Protein AF-A0A497S1R7-F1 (afdb_monomer)

Secondary structure (DSSP, 8-state):
--------S--TT------SSPEE----TT-EEEEEEEEEEEEEE--SS-TT-EEEEEEEEE-TTS-EEEEEEETTSHHHHHHHHHHEEEPTTS-EEE-GGGTT-EEEEEEEEEE-TTS-EEEEEEEEEE-

Radius of gyration: 15.57 Å; Cα contacts (8 Å, |Δi|>4): 245; chains: 1; bounding box: 41×39×39 Å

Sequence (131 aa):
MAFEKKPVSDTDTLITPSGGDREVIDLSPGEEVVGKIVDFISYTVPTSINPEGSTFYAVILEDDDGNEGILSAGADTNFGKQLRNAFADKTPDEQYVLKENFRGKKVRLAKIEKISSKGQVYHSLGYEVLD

Foldseek 3Di:
DDDDDDDDPDPPPDDDPDPDPAAEDDADAVDKDKFAFAWKAKDFDADPVRNVGWIKIWTWGAHPVRGIHIYIDTCPAQARVQNQVPFWDQDPVRGTIGDPVRHRWIKMWHWHWDADPVRDIGTYIDMDTDD

pLDDT: mean 81.97, std 18.88, range [33.81, 96.31]

Structure (mmCIF, N/CA/C/O backbone):
data_AF-A0A497S1R7-F1
#
_entry.id   AF-A0A497S1R7-F1
#
loop_
_atom_site.group_PDB
_atom_site.id
_atom_site.type_symbol
_atom_site.label_atom_id
_atom_site.label_alt_id
_atom_site.label_comp_id
_atom_site.label_asym_id
_atom_site.label_entity_id
_atom_site.label_seq_id
_atom_site.pdbx_PDB_ins_code
_atom_site.Cartn_x
_atom_site.Cartn_y
_atom_site.Cartn_z
_atom_site.occupancy
_atom_site.B_iso_or_equiv
_atom_site.auth_seq_id
_atom_site.auth_comp_id
_atom_site.auth_asym_id
_atom_site.auth_atom_id
_atom_site.pdbx_PDB_model_num
ATOM 1 N N . MET A 1 1 ? 5.313 -22.743 8.085 1.00 37.31 1 MET A N 1
ATOM 2 C CA . MET A 1 1 ? 5.945 -22.632 6.752 1.00 37.31 1 MET A CA 1
ATOM 3 C C . MET A 1 1 ? 6.399 -21.189 6.602 1.00 37.31 1 MET A C 1
ATOM 5 O O . MET A 1 1 ? 5.797 -20.336 7.233 1.00 37.31 1 MET A O 1
ATOM 9 N N . ALA A 1 2 ? 7.513 -20.943 5.917 1.00 35.41 2 ALA A N 1
ATOM 10 C CA . ALA A 1 2 ? 8.206 -19.655 5.892 1.00 35.41 2 ALA A CA 1
ATOM 11 C C . ALA A 1 2 ? 8.029 -18.980 4.528 1.00 35.41 2 ALA A C 1
ATOM 13 O O . ALA A 1 2 ? 8.039 -19.673 3.512 1.00 35.41 2 ALA A O 1
ATOM 14 N N . PHE A 1 3 ? 7.923 -17.652 4.504 1.00 40.38 3 PHE A N 1
ATOM 15 C CA . PHE A 1 3 ? 8.065 -16.872 3.276 1.00 40.38 3 PHE A CA 1
ATOM 16 C C . PHE A 1 3 ? 9.453 -17.148 2.673 1.00 40.38 3 PHE A C 1
ATOM 18 O O . PHE A 1 3 ? 10.467 -17.051 3.369 1.00 40.38 3 PHE A O 1
ATOM 25 N N . GLU A 1 4 ? 9.511 -17.561 1.407 1.00 34.47 4 GLU A N 1
ATOM 26 C CA . GLU A 1 4 ? 10.759 -17.963 0.753 1.00 34.47 4 GLU A CA 1
ATOM 27 C C . GLU A 1 4 ? 11.630 -16.718 0.485 1.00 34.47 4 GLU A C 1
ATOM 29 O O . GLU A 1 4 ? 11.238 -15.827 -0.265 1.00 34.47 4 GLU A O 1
ATOM 34 N N . LYS A 1 5 ? 12.801 -16.620 1.135 1.00 42.66 5 LYS A N 1
ATOM 35 C CA . LYS A 1 5 ? 13.688 -15.439 1.090 1.00 42.66 5 LYS A CA 1
ATOM 36 C C . LYS A 1 5 ? 15.128 -15.834 0.744 1.00 42.66 5 LYS A C 1
ATOM 38 O O . LYS A 1 5 ? 15.674 -16.781 1.308 1.00 42.66 5 LYS A O 1
ATOM 43 N N . LYS A 1 6 ? 15.757 -15.086 -0.171 1.00 37.12 6 LYS A N 1
ATOM 44 C CA . LYS A 1 6 ? 17.192 -15.182 -0.515 1.00 37.12 6 LYS A CA 1
ATOM 45 C C . LYS A 1 6 ? 18.030 -14.250 0.378 1.00 37.12 6 LYS A C 1
ATOM 47 O O . LYS A 1 6 ? 17.508 -13.232 0.824 1.00 37.12 6 LYS A O 1
ATOM 52 N N . PRO A 1 7 ? 19.310 -14.570 0.645 1.00 35.94 7 PRO A N 1
ATOM 53 C CA . PRO A 1 7 ? 20.101 -13.841 1.630 1.00 35.94 7 PRO A CA 1
ATOM 54 C C . PRO A 1 7 ? 20.517 -12.454 1.127 1.00 35.94 7 PRO A C 1
ATOM 56 O O . PRO A 1 7 ? 21.016 -12.313 0.011 1.00 35.94 7 PRO A O 1
ATOM 59 N N . VAL A 1 8 ? 20.376 -11.457 2.000 1.00 44.50 8 VAL A N 1
ATOM 60 C CA . VAL A 1 8 ? 21.069 -10.168 1.910 1.00 44.50 8 VAL A CA 1
ATOM 61 C C . VAL A 1 8 ? 22.280 -10.263 2.838 1.00 44.50 8 VAL A C 1
ATOM 63 O O . VAL A 1 8 ? 22.116 -10.444 4.042 1.00 44.50 8 VAL A O 1
ATOM 66 N N . SER A 1 9 ? 23.493 -10.219 2.286 1.00 42.66 9 SER A N 1
ATOM 67 C CA . SER A 1 9 ? 24.716 -10.070 3.080 1.00 42.66 9 SER A CA 1
ATOM 68 C C . SER A 1 9 ? 24.892 -8.599 3.464 1.00 42.66 9 SER A C 1
ATOM 70 O O . SER A 1 9 ? 24.753 -7.736 2.601 1.00 42.66 9 SER A O 1
ATOM 72 N N . ASP A 1 10 ? 25.231 -8.361 4.733 1.00 43.97 10 ASP A N 1
ATOM 73 C CA . ASP A 1 10 ? 25.529 -7.071 5.382 1.00 43.97 10 ASP A CA 1
ATOM 74 C C . ASP A 1 10 ? 24.316 -6.224 5.818 1.00 43.97 10 ASP A C 1
ATOM 76 O O . ASP A 1 10 ? 23.923 -5.246 5.188 1.00 43.97 10 ASP A O 1
ATOM 80 N N . THR A 1 11 ? 23.745 -6.584 6.975 1.00 47.06 11 THR A N 1
ATOM 81 C CA . THR A 1 11 ? 22.613 -5.900 7.635 1.00 47.06 11 THR A CA 1
ATOM 82 C C . THR A 1 11 ? 23.003 -4.986 8.807 1.00 47.06 11 THR A C 1
ATOM 84 O O . THR A 1 11 ? 22.120 -4.453 9.473 1.00 47.06 11 THR A O 1
ATOM 87 N N . ASP A 1 12 ? 24.291 -4.742 9.063 1.00 35.81 12 ASP A N 1
ATOM 88 C CA . ASP A 1 12 ? 24.774 -4.035 10.271 1.00 35.81 12 ASP A CA 1
ATOM 89 C C . ASP A 1 12 ? 24.455 -2.521 10.340 1.00 35.81 12 ASP A C 1
ATOM 91 O O . ASP A 1 12 ? 24.896 -1.820 11.247 1.00 35.81 12 ASP A O 1
ATOM 95 N N . THR A 1 13 ? 23.676 -1.976 9.400 1.00 35.41 13 THR A N 1
ATOM 96 C CA . THR A 1 13 ? 23.317 -0.540 9.364 1.00 35.41 13 THR A CA 1
ATOM 97 C C . THR A 1 13 ? 21.841 -0.245 9.096 1.00 35.41 13 THR A C 1
ATOM 99 O O . THR A 1 13 ? 21.456 0.925 9.044 1.00 35.41 13 THR A O 1
ATOM 102 N N . LEU A 1 14 ? 20.983 -1.262 8.967 1.00 37.62 14 LEU A N 1
ATOM 103 C CA . LEU A 1 14 ? 19.564 -1.051 8.672 1.00 37.62 14 LEU A CA 1
ATOM 104 C C . LEU A 1 14 ? 18.726 -1.139 9.949 1.00 37.62 14 LEU A C 1
ATOM 106 O O . LEU A 1 14 ? 18.380 -2.216 10.423 1.00 37.62 14 LEU A O 1
ATOM 110 N N . ILE A 1 15 ? 18.375 0.025 10.495 1.00 33.81 15 ILE A N 1
ATOM 111 C CA . ILE A 1 15 ? 17.353 0.138 11.537 1.00 33.81 15 ILE A CA 1
ATOM 112 C C . ILE A 1 15 ? 15.989 0.084 10.841 1.00 33.81 15 ILE A C 1
ATOM 114 O O . ILE A 1 15 ? 15.528 1.079 10.284 1.00 33.81 15 ILE A O 1
ATOM 118 N N . THR A 1 16 ? 15.339 -1.079 10.859 1.00 40.47 16 THR A N 1
ATOM 119 C CA . THR A 1 16 ? 13.911 -1.197 10.539 1.00 40.47 16 THR A CA 1
ATOM 120 C C . THR A 1 16 ? 13.099 -0.602 11.690 1.00 40.47 16 THR A C 1
ATOM 122 O O . THR A 1 16 ? 13.215 -1.096 12.814 1.00 40.47 16 THR A O 1
ATOM 125 N N . PRO A 1 17 ? 12.292 0.451 11.464 1.00 41.41 17 PRO A N 1
ATOM 126 C CA . PRO A 1 17 ? 11.424 0.992 12.501 1.00 41.41 17 PRO A CA 1
ATOM 127 C C . PRO A 1 17 ? 10.413 -0.084 12.917 1.00 41.41 17 PRO A C 1
ATOM 129 O O . PRO A 1 17 ? 9.586 -0.526 12.122 1.00 41.41 17 PRO A O 1
ATOM 132 N N . SER A 1 18 ? 10.524 -0.534 14.165 1.00 41.03 18 SER A N 1
ATOM 133 C CA . SER A 1 18 ? 9.709 -1.584 14.766 1.00 41.03 18 SER A CA 1
ATOM 134 C C . SER A 1 18 ? 8.287 -1.089 15.030 1.00 41.03 18 SER A C 1
ATOM 136 O O . SER A 1 18 ? 7.997 -0.438 16.033 1.00 41.03 18 SER A O 1
ATOM 138 N N . GLY A 1 19 ? 7.382 -1.429 14.115 1.00 36.75 19 GLY A N 1
ATOM 139 C CA . GLY A 1 19 ? 5.935 -1.363 14.303 1.00 36.75 19 GLY A CA 1
ATOM 140 C C . GLY A 1 19 ? 5.360 -2.741 14.638 1.00 36.75 19 GLY A C 1
ATOM 141 O O . GLY A 1 19 ? 4.669 -3.322 13.809 1.00 36.75 19 GLY A O 1
ATOM 142 N N . GLY A 1 20 ? 5.627 -3.256 15.844 1.00 46.59 20 GLY A N 1
ATOM 143 C CA . GLY A 1 20 ? 5.147 -4.571 16.305 1.00 46.59 20 GLY A CA 1
ATOM 144 C C . GLY A 1 20 ? 5.779 -5.760 15.569 1.00 46.59 20 GLY A C 1
ATOM 145 O O . GLY A 1 20 ? 6.516 -5.572 14.607 1.00 46.59 20 GLY A O 1
ATOM 146 N N . ASP A 1 21 ? 5.484 -6.983 16.011 1.00 57.38 21 ASP A N 1
ATOM 147 C CA . ASP A 1 21 ? 5.931 -8.263 15.421 1.00 57.38 21 ASP A CA 1
ATOM 148 C C . ASP A 1 21 ? 5.368 -8.534 14.004 1.00 57.38 21 ASP A C 1
ATOM 150 O O . ASP A 1 21 ? 5.156 -9.678 13.609 1.00 57.38 21 ASP A O 1
ATOM 154 N N . ARG A 1 22 ? 5.068 -7.481 13.237 1.00 71.00 22 ARG A N 1
ATOM 155 C CA . ARG A 1 22 ? 4.467 -7.567 11.910 1.00 71.00 22 ARG A CA 1
ATOM 156 C C . ARG A 1 22 ? 5.539 -7.730 10.857 1.00 71.00 22 ARG A C 1
ATOM 158 O O . ARG A 1 22 ? 6.546 -7.018 10.846 1.00 71.00 22 ARG A O 1
ATOM 165 N N . GLU A 1 23 ? 5.281 -8.627 9.923 1.00 83.12 23 GLU A N 1
ATOM 166 C CA . GLU A 1 23 ? 6.143 -8.788 8.767 1.00 83.12 23 GLU A CA 1
ATOM 167 C C . GLU A 1 23 ? 6.033 -7.582 7.834 1.00 83.12 23 GLU A C 1
ATOM 169 O O . GLU A 1 23 ? 4.942 -7.116 7.507 1.00 83.12 23 GLU A O 1
ATOM 174 N N . VAL A 1 24 ? 7.175 -7.075 7.373 1.00 86.12 24 VAL A N 1
ATOM 175 C CA . VAL A 1 24 ? 7.202 -6.068 6.313 1.00 86.12 24 VAL A CA 1
ATOM 176 C C . VAL A 1 24 ? 6.920 -6.756 4.983 1.00 86.12 24 VAL A C 1
ATOM 178 O O . VAL A 1 24 ? 7.680 -7.624 4.554 1.00 86.12 24 VAL A O 1
ATOM 181 N N . ILE A 1 25 ? 5.847 -6.332 4.321 1.00 87.94 25 ILE A N 1
ATOM 182 C CA . ILE A 1 25 ? 5.502 -6.767 2.971 1.00 87.94 25 ILE A CA 1
ATOM 183 C C . ILE A 1 25 ? 6.259 -5.862 1.999 1.00 87.94 25 ILE A C 1
ATOM 185 O O . ILE A 1 25 ? 5.838 -4.734 1.727 1.00 87.94 25 ILE A O 1
ATOM 189 N N . ASP A 1 26 ? 7.390 -6.345 1.493 1.00 87.38 26 ASP A N 1
ATOM 190 C CA . ASP A 1 26 ? 8.133 -5.667 0.433 1.00 87.38 26 ASP A CA 1
ATOM 191 C C . ASP A 1 26 ? 7.629 -6.144 -0.932 1.00 87.38 26 ASP A C 1
ATOM 193 O O . ASP A 1 26 ? 7.803 -7.305 -1.293 1.00 87.38 26 ASP A O 1
ATOM 197 N N . LEU A 1 27 ? 6.960 -5.251 -1.665 1.00 85.69 27 LEU A N 1
ATOM 198 C CA . LEU A 1 27 ? 6.519 -5.507 -3.035 1.00 85.69 27 LEU A CA 1
ATOM 199 C C . LEU A 1 27 ? 7.506 -4.884 -4.018 1.00 85.69 27 LEU A C 1
ATOM 201 O O . LEU A 1 27 ? 7.592 -3.651 -4.154 1.00 85.69 27 LEU A O 1
ATOM 205 N N . SER A 1 28 ? 8.186 -5.735 -4.774 1.00 88.12 28 SER A N 1
ATOM 206 C CA . SER A 1 28 ? 8.926 -5.353 -5.972 1.00 88.12 28 SER A CA 1
ATOM 207 C C . SER A 1 28 ? 7.961 -5.042 -7.121 1.00 88.12 28 SER A C 1
ATOM 209 O O . SER A 1 28 ? 6.802 -5.465 -7.118 1.00 88.12 28 SER A O 1
ATOM 211 N N . PRO A 1 29 ? 8.388 -4.267 -8.132 1.00 84.50 29 PRO A N 1
ATOM 212 C CA . PRO A 1 29 ? 7.572 -4.070 -9.322 1.00 84.50 29 PRO A CA 1
ATOM 213 C C . PRO A 1 29 ? 7.269 -5.411 -10.012 1.00 84.50 29 PRO A C 1
ATOM 215 O O . PRO A 1 29 ? 8.172 -6.204 -10.259 1.00 84.50 29 PRO A O 1
ATOM 218 N N . GLY A 1 30 ? 5.998 -5.650 -10.327 1.00 83.12 30 GLY A N 1
ATOM 219 C CA . GLY A 1 30 ? 5.496 -6.910 -10.878 1.00 83.12 30 GLY A CA 1
ATOM 220 C C . GLY A 1 30 ? 5.015 -7.918 -9.829 1.00 83.12 30 GLY A C 1
ATOM 221 O O . GLY A 1 30 ? 4.415 -8.917 -10.213 1.00 83.12 30 GLY A O 1
ATOM 222 N N . GLU A 1 31 ? 5.229 -7.659 -8.537 1.00 87.25 31 GLU A N 1
ATOM 223 C CA . GLU A 1 31 ? 4.764 -8.530 -7.455 1.00 87.25 31 GLU A CA 1
ATOM 224 C C . GLU A 1 31 ? 3.379 -8.123 -6.940 1.00 87.25 31 GLU A C 1
ATOM 226 O O . GLU A 1 31 ? 2.963 -6.956 -7.026 1.00 87.25 31 GLU A O 1
ATOM 231 N N . GLU A 1 32 ? 2.678 -9.108 -6.376 1.00 91.19 32 GLU A N 1
ATOM 232 C CA . GLU A 1 32 ? 1.383 -8.947 -5.727 1.00 91.19 32 GLU A CA 1
ATOM 233 C C . GLU A 1 32 ? 1.339 -9.615 -4.351 1.00 91.19 32 GLU A C 1
ATOM 235 O O . GLU A 1 32 ? 2.079 -10.553 -4.065 1.00 91.19 32 GLU A O 1
ATOM 240 N N . VAL A 1 33 ? 0.433 -9.130 -3.507 1.00 91.50 33 VAL A N 1
ATOM 241 C CA . VAL A 1 33 ? 0.080 -9.719 -2.216 1.00 91.50 33 VAL A CA 1
ATOM 242 C C . VAL A 1 33 ? -1.434 -9.832 -2.117 1.00 91.50 33 VAL A C 1
ATOM 244 O O . VAL A 1 33 ? -2.169 -8.959 -2.586 1.00 91.50 33 VAL A O 1
ATOM 247 N N . VAL A 1 34 ? -1.906 -10.907 -1.494 1.00 93.44 34 VAL A N 1
ATOM 248 C CA . VAL A 1 34 ? -3.321 -11.122 -1.198 1.00 93.44 34 VAL A CA 1
ATOM 249 C C . VAL A 1 34 ? -3.493 -11.191 0.310 1.00 93.44 34 VAL A C 1
ATOM 251 O O . VAL A 1 34 ? -2.751 -11.896 0.984 1.00 93.44 34 VAL A O 1
ATOM 254 N N . GLY A 1 35 ? -4.478 -10.470 0.833 1.00 93.94 35 GLY A N 1
ATOM 255 C CA . GLY A 1 35 ? -4.770 -10.469 2.261 1.00 93.94 35 GLY A CA 1
ATOM 256 C C . GLY A 1 35 ? -6.043 -9.707 2.583 1.00 93.94 35 GLY A C 1
ATOM 257 O O . GLY A 1 35 ? -6.600 -8.996 1.744 1.00 93.94 35 GLY A O 1
ATOM 258 N N . LYS A 1 36 ? -6.528 -9.869 3.805 1.00 95.88 36 LYS A N 1
ATOM 259 C CA . LYS A 1 36 ? -7.663 -9.125 4.336 1.00 95.88 36 LYS A CA 1
ATOM 260 C C . LYS A 1 36 ? -7.183 -7.804 4.917 1.00 95.88 36 LYS A C 1
ATOM 262 O O . LYS A 1 36 ? -6.290 -7.789 5.752 1.00 95.88 36 LYS A O 1
ATOM 267 N N . ILE A 1 37 ? -7.774 -6.687 4.505 1.00 95.19 37 ILE A N 1
ATOM 268 C CA . ILE A 1 37 ? -7.403 -5.381 5.054 1.00 95.19 37 ILE A CA 1
ATOM 269 C C . ILE A 1 37 ? -7.899 -5.270 6.495 1.00 95.19 37 ILE A C 1
ATOM 271 O O . ILE A 1 37 ? -9.104 -5.342 6.761 1.00 95.19 37 ILE A O 1
ATOM 275 N N . VAL A 1 38 ? -6.963 -5.034 7.408 1.00 93.88 38 VAL A N 1
ATOM 276 C CA . VAL A 1 38 ? -7.232 -4.842 8.835 1.00 93.88 38 VAL A CA 1
ATOM 277 C C . VAL A 1 38 ? -7.318 -3.360 9.168 1.00 93.88 38 VAL A C 1
ATOM 279 O O . VAL A 1 38 ? -8.279 -2.919 9.804 1.00 93.88 38 VAL A O 1
ATOM 282 N N . ASP A 1 39 ? -6.329 -2.588 8.719 1.00 94.44 39 ASP A N 1
ATOM 283 C CA . ASP A 1 39 ? -6.211 -1.180 9.081 1.00 94.44 39 ASP A CA 1
ATOM 284 C C . ASP A 1 39 ? -5.375 -0.371 8.080 1.00 94.44 39 ASP A C 1
ATOM 286 O O . ASP A 1 39 ? -4.726 -0.913 7.180 1.00 94.44 39 ASP A O 1
ATOM 290 N N . PHE A 1 40 ? -5.385 0.945 8.268 1.00 93.94 40 PHE A N 1
ATOM 291 C CA . PHE A 1 40 ? -4.521 1.888 7.575 1.00 93.94 40 PHE A CA 1
ATOM 292 C C . PHE A 1 40 ? -3.872 2.817 8.592 1.00 93.94 40 PHE A C 1
ATOM 294 O O . PHE A 1 40 ? -4.562 3.420 9.411 1.00 93.94 40 PHE A O 1
ATOM 301 N N . ILE A 1 41 ? -2.557 2.992 8.488 1.00 90.81 41 ILE A N 1
ATOM 302 C CA . ILE A 1 41 ? -1.804 3.879 9.372 1.00 90.81 41 ILE A CA 1
ATOM 303 C C . ILE A 1 41 ? -0.913 4.834 8.580 1.00 90.81 41 ILE A C 1
ATOM 305 O O . ILE A 1 41 ? -0.432 4.532 7.485 1.00 90.81 41 ILE A O 1
ATOM 309 N N . SER A 1 42 ? -0.652 5.996 9.173 1.00 89.75 42 SER A N 1
ATOM 310 C CA . SER A 1 42 ? 0.407 6.906 8.744 1.00 89.75 42 SER A CA 1
ATOM 311 C C . SER A 1 42 ? 1.385 7.120 9.886 1.00 89.75 42 SER A C 1
ATOM 313 O O . SER A 1 42 ? 0.960 7.383 11.009 1.00 89.75 42 SER A O 1
ATOM 315 N N . TYR A 1 43 ? 2.679 7.048 9.604 1.00 87.00 43 TYR A N 1
ATOM 316 C CA . TYR A 1 43 ? 3.722 7.248 10.606 1.00 87.00 43 TYR A CA 1
ATOM 317 C C . TYR A 1 43 ? 4.899 8.014 10.008 1.00 87.00 43 TYR A C 1
ATOM 319 O O . TYR A 1 43 ? 5.143 7.961 8.802 1.00 87.00 43 TYR A O 1
ATOM 327 N N . THR A 1 44 ? 5.627 8.738 10.853 1.00 87.56 44 THR A N 1
ATOM 328 C CA . THR A 1 44 ? 6.806 9.512 10.453 1.00 87.56 44 THR A CA 1
ATOM 329 C C . THR A 1 44 ? 8.036 8.928 11.122 1.00 87.56 44 THR A C 1
ATOM 331 O O . THR A 1 44 ? 8.046 8.734 12.336 1.00 87.56 44 THR A O 1
ATOM 334 N N . VAL A 1 45 ? 9.070 8.648 10.327 1.00 82.88 45 VAL A N 1
ATOM 335 C CA . VAL A 1 45 ? 10.326 8.068 10.815 1.00 82.88 45 VAL A CA 1
ATOM 336 C C . VAL A 1 45 ? 11.472 9.049 10.569 1.00 82.88 45 VAL A C 1
ATOM 338 O O . VAL A 1 45 ? 11.730 9.381 9.406 1.00 82.88 45 VAL A O 1
ATOM 341 N N . PRO A 1 46 ? 12.166 9.524 11.620 1.00 82.12 46 PRO A N 1
ATOM 342 C CA . PRO A 1 46 ? 13.381 10.317 11.472 1.00 82.12 46 PRO A CA 1
ATOM 343 C C . PRO A 1 46 ? 14.506 9.473 10.873 1.00 82.12 46 PRO A C 1
ATOM 345 O O . PRO A 1 46 ? 14.664 8.296 11.191 1.00 82.12 46 PRO A O 1
ATOM 348 N N . THR A 1 47 ? 15.310 10.085 10.009 1.00 73.38 47 THR A N 1
ATOM 349 C CA . THR A 1 47 ? 16.501 9.454 9.426 1.00 73.38 47 THR A CA 1
ATOM 350 C C . THR A 1 47 ? 17.715 10.342 9.660 1.00 73.38 47 THR A C 1
ATOM 352 O O . THR A 1 47 ? 17.577 11.546 9.873 1.00 73.38 47 THR A O 1
ATOM 355 N N . SER A 1 48 ? 18.922 9.784 9.559 1.00 77.00 48 SER A N 1
ATOM 356 C CA . SER A 1 48 ? 20.162 10.563 9.693 1.00 77.00 48 SER A CA 1
ATOM 357 C C . SER A 1 48 ? 20.289 11.695 8.662 1.00 77.00 48 SER A C 1
ATOM 359 O O . SER A 1 48 ? 20.996 12.664 8.915 1.00 77.00 48 SER A O 1
ATOM 361 N N . ILE A 1 49 ? 19.604 11.585 7.516 1.00 76.25 49 ILE A N 1
ATOM 362 C CA . ILE A 1 49 ? 19.589 12.590 6.437 1.00 76.25 49 ILE A CA 1
ATOM 363 C C . ILE A 1 49 ? 18.391 13.547 6.5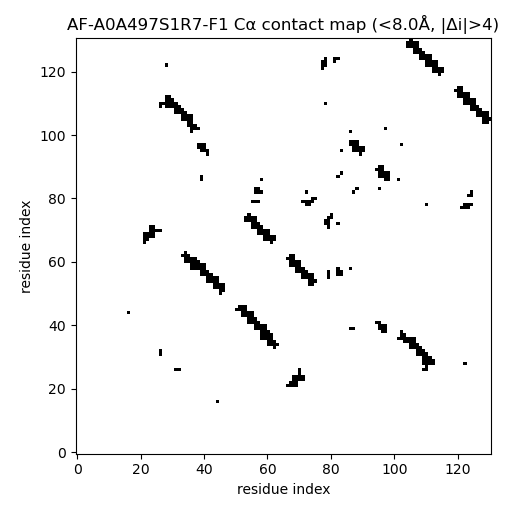06 1.00 76.25 49 ILE A C 1
ATOM 365 O O . ILE A 1 49 ? 18.446 14.634 5.941 1.00 76.25 49 ILE A O 1
ATOM 369 N N . ASN A 1 50 ? 17.319 13.162 7.198 1.00 77.06 50 ASN A N 1
ATOM 370 C CA . ASN A 1 50 ? 16.136 13.984 7.419 1.00 77.06 50 ASN A CA 1
ATOM 371 C C . ASN A 1 50 ? 15.667 13.813 8.878 1.00 77.06 50 ASN A C 1
ATOM 373 O O . ASN A 1 50 ? 14.883 12.896 9.160 1.00 77.06 50 ASN A O 1
ATOM 377 N N . PRO A 1 51 ? 16.148 14.674 9.796 1.00 80.06 51 PRO A N 1
ATOM 378 C CA . PRO A 1 51 ? 15.813 14.612 11.217 1.00 80.06 51 PRO A CA 1
ATOM 379 C C . PRO A 1 51 ? 14.339 14.910 11.511 1.00 80.06 51 PRO A C 1
ATOM 381 O O . PRO A 1 51 ? 13.809 14.401 12.493 1.00 80.06 51 PRO A O 1
ATOM 384 N N . GLU A 1 52 ? 13.674 15.700 10.660 1.00 81.56 52 GLU A N 1
ATOM 385 C CA . GLU A 1 52 ? 12.230 15.980 10.759 1.00 81.56 52 GLU A CA 1
ATOM 386 C C . GLU A 1 52 ? 11.379 14.757 10.378 1.00 81.56 52 GLU A C 1
ATOM 388 O O . GLU A 1 52 ? 10.206 14.656 10.733 1.00 81.56 52 GLU A O 1
ATOM 393 N N . GLY A 1 53 ? 12.005 13.784 9.714 1.00 84.69 53 GLY A N 1
ATOM 394 C CA . GLY A 1 53 ? 11.443 12.492 9.374 1.00 84.69 53 GLY A CA 1
ATOM 395 C C . GLY A 1 53 ? 10.679 12.455 8.064 1.00 84.69 53 GLY A C 1
ATOM 396 O O . GLY A 1 53 ? 10.237 13.460 7.513 1.00 84.69 53 GLY A O 1
ATOM 397 N N . SER A 1 54 ? 10.578 11.243 7.530 1.00 86.12 54 SER A N 1
ATOM 398 C CA . SER A 1 54 ? 9.810 10.960 6.322 1.00 86.12 54 SER A CA 1
ATOM 399 C C . SER A 1 54 ? 8.504 10.293 6.713 1.00 86.12 54 SER A C 1
ATOM 401 O O . SER A 1 54 ? 8.495 9.364 7.523 1.00 86.12 54 SER A O 1
ATOM 403 N N . THR A 1 55 ? 7.400 10.778 6.154 1.00 89.62 55 THR A N 1
ATOM 404 C CA . THR A 1 55 ? 6.078 10.196 6.376 1.00 89.62 55 THR A CA 1
ATOM 405 C C . THR A 1 55 ? 5.863 9.009 5.449 1.00 89.62 55 THR A C 1
ATOM 407 O O . THR A 1 55 ? 6.139 9.083 4.251 1.00 89.62 55 THR A O 1
ATOM 410 N N . PHE A 1 56 ? 5.312 7.935 5.998 1.00 90.75 56 PHE A N 1
ATOM 411 C CA . PHE A 1 56 ? 4.924 6.728 5.288 1.00 90.75 56 PHE A CA 1
ATOM 412 C C . PHE A 1 56 ? 3.433 6.477 5.479 1.00 90.75 56 PHE A C 1
ATOM 414 O O . PHE A 1 56 ? 2.862 6.765 6.534 1.00 90.75 56 PHE A O 1
ATOM 421 N N . TYR A 1 57 ? 2.814 5.927 4.443 1.00 93.88 57 TYR A N 1
ATOM 422 C CA . TYR A 1 57 ? 1.469 5.375 4.490 1.00 93.88 57 TYR A CA 1
ATOM 423 C C . TYR A 1 57 ? 1.563 3.864 4.441 1.00 93.88 57 TYR A C 1
ATOM 425 O O . TYR A 1 57 ? 2.348 3.335 3.651 1.00 93.88 57 TYR A O 1
ATOM 433 N N . ALA A 1 58 ? 0.759 3.180 5.246 1.00 93.56 58 ALA A N 1
ATOM 434 C CA . ALA A 1 58 ? 0.749 1.733 5.260 1.00 93.56 58 ALA A CA 1
ATOM 435 C C . ALA A 1 58 ? -0.651 1.149 5.384 1.00 93.56 58 ALA A C 1
ATOM 437 O O . ALA A 1 58 ? -1.498 1.665 6.110 1.00 93.56 58 ALA A O 1
ATOM 438 N N . VAL A 1 59 ? -0.852 0.040 4.681 1.00 95.31 59 VAL A N 1
ATOM 439 C CA . VAL A 1 59 ? -2.001 -0.848 4.847 1.00 95.31 59 VAL A CA 1
ATOM 440 C C . VAL A 1 59 ? -1.534 -2.058 5.645 1.00 95.31 59 VAL A C 1
ATOM 442 O O . VAL A 1 59 ? -0.480 -2.627 5.350 1.00 95.31 59 VAL A O 1
ATOM 445 N N . ILE A 1 60 ? -2.324 -2.445 6.642 1.00 94.56 60 ILE A N 1
ATOM 446 C CA . ILE A 1 60 ? -2.131 -3.685 7.392 1.00 94.56 60 ILE A CA 1
ATOM 447 C C . ILE A 1 60 ? -3.022 -4.751 6.759 1.00 94.56 60 ILE A C 1
ATOM 449 O O . ILE A 1 60 ? -4.232 -4.550 6.613 1.00 94.56 60 ILE A O 1
ATOM 453 N N . LEU A 1 61 ? -2.408 -5.864 6.371 1.00 94.62 61 LEU A N 1
ATOM 454 C CA . LEU A 1 61 ? -3.074 -7.027 5.797 1.00 94.62 61 LEU A CA 1
ATOM 455 C C . LEU A 1 61 ? -2.961 -8.210 6.756 1.00 94.62 61 LEU A C 1
ATOM 457 O O . LEU A 1 61 ? -1.924 -8.392 7.377 1.00 94.62 61 LEU A O 1
ATOM 461 N N . GLU A 1 62 ? -4.009 -9.015 6.828 1.00 93.62 62 GLU A N 1
ATOM 462 C CA . GLU A 1 62 ? -4.054 -10.302 7.520 1.00 93.62 62 GLU A CA 1
ATOM 463 C C . GLU A 1 62 ? -4.087 -11.418 6.467 1.00 93.62 62 GLU A C 1
ATOM 465 O O . GLU A 1 62 ? -4.869 -11.344 5.510 1.00 93.62 62 GLU A O 1
ATOM 470 N N . ASP A 1 63 ? -3.212 -12.415 6.596 1.00 91.38 63 ASP A N 1
ATOM 471 C CA . ASP A 1 63 ? -3.234 -13.611 5.750 1.00 91.38 63 ASP A CA 1
ATOM 472 C C . ASP A 1 63 ? -4.337 -14.600 6.182 1.00 91.38 63 ASP A C 1
ATOM 474 O O . ASP A 1 63 ? -5.073 -14.373 7.143 1.00 91.38 63 ASP A O 1
ATOM 478 N N . ASP A 1 64 ? -4.490 -15.708 5.452 1.00 89.31 64 ASP A N 1
ATOM 479 C CA . ASP A 1 64 ? -5.524 -16.709 5.756 1.00 89.31 64 ASP A CA 1
ATOM 480 C C . ASP A 1 64 ? -5.267 -17.472 7.078 1.00 89.31 64 ASP A C 1
ATOM 482 O O . ASP A 1 64 ? -6.192 -18.087 7.613 1.00 89.31 64 ASP A O 1
ATOM 486 N N . ASP A 1 65 ? -4.049 -17.399 7.626 1.00 87.81 65 ASP A N 1
ATOM 487 C CA . ASP A 1 65 ? -3.652 -17.989 8.910 1.00 87.81 65 ASP A CA 1
ATOM 488 C C . ASP A 1 65 ? -3.784 -16.992 10.086 1.00 87.81 65 ASP A C 1
ATOM 490 O O . ASP A 1 65 ? -3.549 -17.357 11.241 1.00 87.81 65 ASP A O 1
ATOM 494 N N . GLY A 1 66 ? -4.196 -15.747 9.818 1.00 86.38 66 GLY A N 1
ATOM 495 C CA . GLY A 1 66 ? -4.364 -14.694 10.820 1.00 86.38 66 GLY A CA 1
ATOM 496 C C . GLY A 1 66 ? -3.087 -13.913 11.152 1.00 86.38 66 GLY A C 1
ATOM 497 O O . GLY A 1 66 ? -3.065 -13.189 12.148 1.00 86.38 66 GLY A O 1
ATOM 498 N N . ASN A 1 67 ? -2.016 -14.049 10.365 1.00 87.06 67 ASN A N 1
ATOM 499 C CA . ASN A 1 67 ? -0.789 -13.279 10.567 1.00 87.06 67 A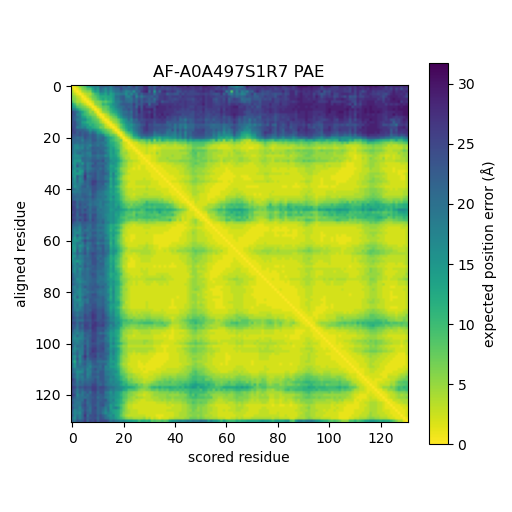SN A CA 1
ATOM 500 C C . ASN A 1 67 ? -0.909 -11.898 9.917 1.00 87.06 67 ASN A C 1
ATOM 502 O O . ASN A 1 67 ? -1.343 -11.772 8.771 1.00 87.06 67 ASN A O 1
ATOM 506 N N . GLU A 1 68 ? -0.471 -10.860 10.632 1.00 90.31 68 GLU A N 1
ATOM 507 C CA . GLU A 1 68 ? -0.493 -9.486 10.133 1.00 90.31 68 GLU A CA 1
ATOM 508 C C . GLU A 1 68 ? 0.833 -9.083 9.471 1.00 90.31 68 GLU A C 1
ATOM 510 O O . GLU A 1 68 ? 1.916 -9.215 10.050 1.00 90.31 68 GLU A O 1
ATOM 515 N N . GLY A 1 69 ? 0.728 -8.491 8.284 1.00 89.81 69 GLY A N 1
ATOM 516 C CA . GLY A 1 69 ? 1.824 -7.859 7.561 1.00 89.81 69 GLY A CA 1
ATOM 517 C C . GLY A 1 69 ? 1.537 -6.392 7.245 1.00 89.81 69 GLY A C 1
ATOM 518 O O . GLY A 1 69 ? 0.387 -5.964 7.134 1.00 89.81 69 GLY A O 1
ATOM 519 N N . ILE A 1 70 ? 2.598 -5.601 7.091 1.00 92.19 70 ILE A N 1
ATOM 520 C CA . ILE A 1 70 ? 2.531 -4.172 6.785 1.00 92.19 70 ILE A CA 1
ATOM 521 C C . ILE A 1 70 ? 3.088 -3.890 5.388 1.00 92.19 70 ILE A C 1
ATOM 523 O O . ILE A 1 70 ? 4.279 -4.057 5.128 1.00 92.19 70 ILE A O 1
ATOM 527 N N . LEU A 1 71 ? 2.230 -3.406 4.489 1.00 93.00 71 LEU A N 1
ATOM 528 C CA . LEU A 1 71 ? 2.640 -2.871 3.194 1.00 93.00 71 LEU A CA 1
ATOM 529 C C . LEU A 1 71 ? 2.731 -1.351 3.305 1.00 93.00 71 LEU A C 1
ATOM 531 O O . LEU A 1 71 ? 1.704 -0.674 3.378 1.00 93.00 71 LEU A O 1
ATOM 535 N N . SER A 1 72 ? 3.952 -0.816 3.312 1.00 92.12 72 SER A N 1
ATOM 536 C CA . SER A 1 72 ? 4.206 0.615 3.499 1.00 92.12 72 SER A CA 1
ATOM 537 C C . SER A 1 72 ? 4.890 1.269 2.301 1.00 92.12 72 SER A C 1
ATOM 539 O O . SER A 1 72 ? 5.605 0.631 1.531 1.00 92.12 72 SER A O 1
ATOM 541 N N . ALA A 1 73 ? 4.667 2.572 2.136 1.00 91.44 73 ALA A N 1
ATOM 542 C CA . ALA A 1 73 ? 5.341 3.377 1.128 1.00 91.44 73 ALA A CA 1
ATOM 543 C C . ALA A 1 73 ? 5.466 4.841 1.552 1.00 91.44 73 ALA A C 1
ATOM 545 O O . ALA A 1 73 ? 4.592 5.384 2.230 1.00 91.44 73 ALA A O 1
ATOM 546 N N . GLY A 1 74 ? 6.545 5.492 1.109 1.00 90.81 74 GLY A N 1
ATOM 547 C CA . GLY A 1 74 ? 6.784 6.913 1.369 1.00 90.81 74 GLY A CA 1
ATOM 548 C C . GLY A 1 74 ? 5.660 7.788 0.811 1.00 90.81 74 GLY A C 1
ATOM 549 O O . GLY A 1 74 ? 5.196 7.574 -0.314 1.00 90.81 74 GLY A O 1
ATOM 550 N N . ALA A 1 75 ? 5.213 8.769 1.595 1.00 91.06 75 ALA A N 1
ATOM 551 C CA . ALA A 1 75 ? 4.089 9.652 1.275 1.00 91.06 75 ALA A CA 1
ATOM 552 C C . ALA A 1 75 ? 4.341 10.560 0.057 1.00 91.06 75 ALA A C 1
ATOM 554 O O . ALA A 1 75 ? 3.406 11.035 -0.593 1.00 91.06 75 ALA A O 1
ATOM 555 N N . ASP A 1 76 ? 5.607 10.803 -0.264 1.00 89.81 76 ASP A N 1
ATOM 556 C CA . ASP A 1 76 ? 6.071 11.564 -1.419 1.00 89.81 76 ASP A CA 1
ATOM 557 C C . ASP A 1 76 ? 6.037 10.745 -2.723 1.00 89.81 76 ASP A C 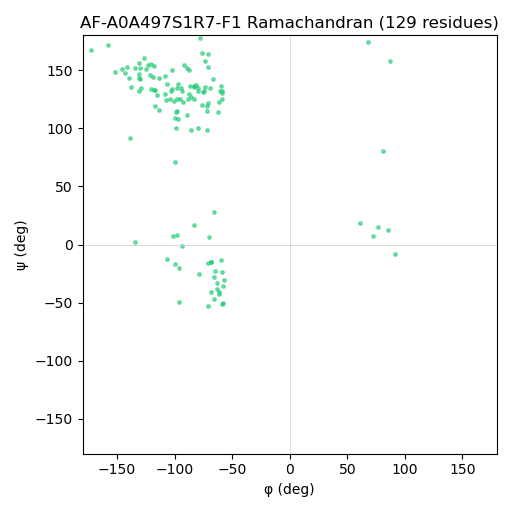1
ATOM 559 O O . ASP A 1 76 ? 5.849 11.312 -3.810 1.00 89.81 76 ASP A O 1
ATOM 563 N N . THR A 1 77 ? 6.120 9.416 -2.623 1.00 90.38 77 THR A N 1
ATOM 564 C CA . THR A 1 77 ? 6.106 8.498 -3.767 1.00 90.38 77 THR A CA 1
ATOM 565 C C . THR A 1 77 ? 4.731 8.402 -4.433 1.00 90.38 77 THR A C 1
ATOM 567 O O . THR A 1 77 ? 3.678 8.567 -3.812 1.00 90.38 77 THR A O 1
ATOM 570 N N . ASN A 1 78 ? 4.720 8.084 -5.732 1.00 91.31 78 ASN A N 1
ATOM 571 C CA . ASN A 1 78 ? 3.473 7.889 -6.479 1.00 91.31 78 ASN A CA 1
ATOM 572 C C . ASN A 1 78 ? 2.659 6.705 -5.935 1.00 91.31 78 ASN A C 1
ATOM 574 O O . ASN A 1 78 ? 1.436 6.787 -5.833 1.00 91.31 78 ASN A O 1
ATOM 578 N N . PHE A 1 79 ? 3.349 5.632 -5.542 1.00 91.31 79 PHE A N 1
ATOM 579 C CA . PHE A 1 79 ? 2.733 4.451 -4.950 1.00 91.31 79 PHE A CA 1
ATOM 580 C C . PHE A 1 79 ? 2.105 4.772 -3.586 1.00 91.31 79 PHE A C 1
ATOM 582 O O . PHE A 1 79 ? 0.932 4.474 -3.385 1.00 91.31 79 PHE A O 1
ATOM 589 N N . GLY A 1 80 ? 2.812 5.480 -2.695 1.00 93.38 80 GLY A N 1
ATOM 590 C CA . GLY A 1 80 ? 2.271 5.894 -1.394 1.00 93.38 80 GLY A CA 1
ATOM 591 C C . GLY A 1 80 ? 1.056 6.819 -1.508 1.00 93.38 80 GLY A C 1
ATOM 592 O O . GLY A 1 80 ? 0.061 6.629 -0.809 1.00 93.38 80 GLY A O 1
ATOM 593 N N . LYS A 1 81 ? 1.070 7.771 -2.451 1.00 94.94 81 LYS A N 1
ATOM 594 C CA . LYS A 1 81 ? -0.097 8.627 -2.739 1.00 94.94 81 LYS A CA 1
ATOM 595 C C . LYS A 1 81 ? -1.306 7.816 -3.201 1.00 94.94 81 LYS A C 1
ATOM 597 O O . LYS A 1 81 ? -2.423 8.094 -2.769 1.00 94.94 81 LYS A O 1
ATOM 602 N N . GLN A 1 82 ? -1.096 6.829 -4.071 1.00 95.12 82 GLN A N 1
ATOM 603 C CA . GLN A 1 82 ? -2.166 5.954 -4.555 1.00 95.12 82 GLN A CA 1
ATOM 604 C C . GLN A 1 82 ? -2.693 5.035 -3.448 1.00 95.12 82 GLN A C 1
ATOM 606 O O . GLN A 1 82 ? -3.905 4.905 -3.320 1.00 95.12 82 GLN A O 1
ATOM 611 N N . LEU A 1 83 ? -1.809 4.484 -2.612 1.00 94.56 83 LEU A N 1
ATOM 612 C CA . LEU A 1 83 ? -2.157 3.666 -1.449 1.00 94.56 83 LEU A CA 1
ATOM 613 C C . LEU A 1 83 ? -3.066 4.433 -0.479 1.00 94.56 83 LEU A C 1
ATOM 615 O O . LEU A 1 83 ? -4.162 3.973 -0.166 1.00 94.56 83 LEU A O 1
ATOM 619 N N . ARG A 1 84 ? -2.683 5.659 -0.104 1.00 95.44 84 ARG A N 1
ATOM 620 C CA . ARG A 1 84 ? -3.536 6.548 0.697 1.00 95.44 84 ARG A CA 1
ATOM 621 C C . ARG A 1 84 ? -4.865 6.853 0.009 1.00 95.44 84 ARG A C 1
ATOM 623 O O . ARG A 1 84 ? -5.913 6.702 0.620 1.00 95.44 84 ARG A O 1
ATOM 630 N N . ASN A 1 85 ? -4.841 7.292 -1.250 1.00 95.75 85 ASN A N 1
ATOM 631 C CA . ASN A 1 85 ? -6.065 7.690 -1.954 1.00 95.75 85 ASN A CA 1
ATOM 632 C C . ASN A 1 85 ? -7.051 6.523 -2.123 1.00 95.75 85 ASN A C 1
ATOM 634 O O . ASN A 1 85 ? -8.264 6.744 -2.128 1.00 95.75 85 ASN A O 1
ATOM 638 N N . ALA A 1 86 ? -6.545 5.298 -2.280 1.00 95.62 86 ALA A N 1
ATOM 639 C CA . ALA A 1 86 ? -7.360 4.099 -2.389 1.00 95.62 86 ALA A CA 1
ATOM 640 C C . ALA A 1 86 ? -8.009 3.754 -1.045 1.00 95.62 86 ALA A C 1
ATOM 642 O O . ALA A 1 86 ? -9.236 3.659 -0.987 1.00 95.62 86 ALA A O 1
ATOM 643 N N . PHE A 1 87 ? -7.213 3.648 0.023 1.00 96.31 87 PHE A N 1
ATOM 644 C CA . PHE A 1 87 ? -7.632 2.977 1.257 1.00 96.31 87 PHE A CA 1
ATOM 645 C C . PHE A 1 87 ? -7.933 3.889 2.441 1.00 96.31 87 PHE A C 1
ATOM 647 O O . PHE A 1 87 ? -8.528 3.406 3.397 1.00 96.31 87 PHE A O 1
ATOM 654 N N . ALA A 1 88 ? -7.577 5.173 2.406 1.00 95.50 88 ALA A N 1
ATOM 655 C CA . ALA A 1 88 ? -7.756 6.059 3.552 1.00 95.50 88 ALA A CA 1
ATOM 656 C C . ALA A 1 88 ? -8.691 7.238 3.278 1.00 95.50 88 ALA A C 1
ATOM 658 O O . ALA A 1 88 ? -8.664 7.828 2.195 1.00 95.50 88 ALA A O 1
ATOM 659 N N . ASP A 1 89 ? -9.455 7.608 4.301 1.00 94.38 89 ASP A N 1
ATOM 660 C CA . ASP A 1 89 ? -10.137 8.894 4.410 1.00 94.38 89 ASP A CA 1
ATOM 661 C C . ASP A 1 89 ? -9.372 9.805 5.372 1.00 94.38 89 ASP A C 1
ATOM 663 O O . ASP A 1 89 ?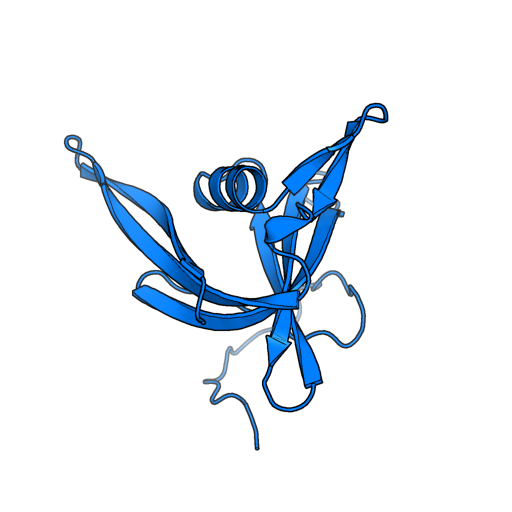 -8.706 9.345 6.303 1.00 94.38 89 ASP A O 1
ATOM 667 N N . LYS A 1 90 ? -9.453 11.118 5.134 1.00 93.31 90 LYS A N 1
ATOM 668 C CA . LYS A 1 90 ? -8.877 12.125 6.028 1.00 93.31 90 LYS A CA 1
ATOM 669 C C . LYS A 1 90 ? -9.946 12.577 7.022 1.00 93.31 90 LYS A C 1
ATOM 671 O O . LYS A 1 90 ? -11.003 13.053 6.612 1.00 93.31 90 LYS A O 1
ATOM 676 N N . THR A 1 91 ? -9.670 12.435 8.313 1.00 89.69 91 THR A N 1
ATOM 677 C CA . THR A 1 91 ? -10.550 12.887 9.394 1.00 89.69 91 THR A CA 1
ATOM 678 C C . THR A 1 91 ? -10.472 14.412 9.571 1.00 89.69 91 THR A C 1
ATOM 680 O O . THR A 1 91 ? -9.535 15.046 9.069 1.00 89.69 91 THR A O 1
ATOM 683 N N . PRO A 1 92 ? -11.426 15.031 10.300 1.00 89.25 92 PRO A N 1
ATOM 684 C CA . PRO A 1 92 ? -11.363 16.455 10.642 1.00 89.25 92 PRO A CA 1
ATOM 685 C C . PRO A 1 92 ? -10.091 16.853 11.402 1.00 89.25 92 PRO A C 1
ATOM 687 O O . PRO A 1 92 ? -9.592 17.956 11.203 1.00 89.25 92 PRO A O 1
ATOM 690 N N . ASP A 1 93 ? -9.531 15.936 12.195 1.00 86.94 93 ASP A N 1
ATOM 691 C CA . ASP A 1 93 ? -8.285 16.124 12.955 1.00 86.94 93 ASP A CA 1
ATOM 692 C C . ASP A 1 93 ? -7.022 15.869 12.112 1.00 86.94 93 ASP A C 1
ATOM 694 O O . ASP A 1 93 ? -5.936 15.633 12.635 1.00 86.94 93 ASP A O 1
ATOM 698 N N . GLU A 1 94 ? -7.171 15.864 10.787 1.00 85.06 94 GLU A N 1
ATOM 699 C CA . GLU A 1 94 ? -6.115 15.630 9.803 1.00 85.06 94 GLU A CA 1
ATOM 700 C C . GLU A 1 94 ? -5.418 14.265 9.874 1.00 85.06 94 GLU A C 1
ATOM 702 O O . GLU A 1 94 ? -4.352 14.080 9.280 1.00 85.06 94 GLU A O 1
ATOM 707 N N . GLN A 1 95 ? -6.041 13.283 10.522 1.00 85.88 95 GLN A N 1
ATOM 708 C CA . GLN A 1 95 ? -5.542 11.912 10.572 1.00 85.88 95 GLN A CA 1
ATOM 709 C C . GLN A 1 95 ? -6.054 11.105 9.380 1.00 85.88 95 GLN A C 1
ATOM 711 O O . GLN A 1 95 ? -7.139 11.359 8.858 1.00 85.88 95 GLN A O 1
ATOM 716 N N . TYR A 1 96 ? -5.276 10.118 8.943 1.00 90.31 96 TYR A N 1
ATOM 717 C CA . TYR A 1 96 ? -5.712 9.173 7.921 1.00 90.31 96 TYR A CA 1
ATOM 718 C C . TYR A 1 96 ? -6.210 7.898 8.583 1.00 90.31 96 TYR A C 1
ATOM 720 O O . TYR A 1 96 ? -5.475 7.282 9.352 1.00 90.31 96 TYR A O 1
ATOM 728 N N . VAL A 1 97 ? -7.439 7.505 8.262 1.00 91.88 97 VAL A N 1
ATOM 729 C CA . VAL A 1 97 ? -8.073 6.286 8.776 1.00 91.88 97 VAL A CA 1
ATOM 730 C C . VAL A 1 97 ? -8.539 5.414 7.626 1.00 91.88 97 VAL A C 1
ATOM 732 O O . VAL A 1 97 ? -8.869 5.921 6.553 1.00 91.88 97 VAL A O 1
ATOM 735 N N . LEU A 1 98 ? -8.576 4.101 7.844 1.00 94.62 98 LEU A N 1
ATOM 736 C CA . LEU A 1 98 ? -9.058 3.161 6.841 1.00 94.62 98 LEU A CA 1
ATOM 737 C C . LEU A 1 98 ? -10.509 3.474 6.448 1.00 94.62 98 LEU A C 1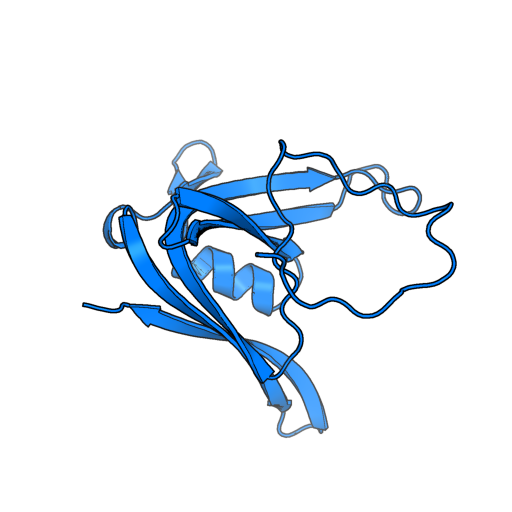
ATOM 739 O O . LEU A 1 98 ? -11.379 3.588 7.313 1.00 94.62 98 LEU A O 1
ATOM 743 N N . LYS A 1 99 ? -10.775 3.523 5.142 1.00 95.50 99 LYS A N 1
ATOM 744 C CA . LYS A 1 99 ? -12.131 3.625 4.599 1.00 95.50 99 LYS A CA 1
ATOM 745 C C . LYS A 1 99 ? -12.975 2.424 5.011 1.00 95.50 99 LYS A C 1
ATOM 747 O O . LYS A 1 99 ? -12.574 1.272 4.826 1.00 95.50 99 LYS A O 1
ATOM 752 N N . GLU A 1 100 ? -14.185 2.683 5.494 1.00 92.38 100 GLU A N 1
ATOM 753 C CA . GLU A 1 100 ? -15.064 1.642 6.042 1.00 92.38 100 GLU A CA 1
ATOM 754 C C . GLU A 1 100 ? -15.367 0.519 5.045 1.00 92.38 100 GLU A C 1
ATOM 756 O O . GLU A 1 100 ? -15.412 -0.649 5.424 1.00 92.38 100 GLU A O 1
ATOM 761 N N . ASN A 1 101 ? -15.499 0.839 3.754 1.00 92.69 101 ASN A N 1
ATOM 762 C CA . ASN A 1 101 ? -15.815 -0.140 2.714 1.00 92.69 101 ASN A CA 1
ATOM 763 C C . ASN A 1 101 ? -14.689 -1.157 2.448 1.00 92.69 101 ASN A C 1
ATOM 765 O O . ASN A 1 101 ? -14.950 -2.170 1.801 1.00 92.69 101 ASN A O 1
ATOM 769 N N . PHE A 1 102 ? -13.467 -0.896 2.921 1.00 94.50 102 PHE A N 1
ATOM 770 C CA . PHE A 1 102 ? -12.324 -1.804 2.801 1.00 94.50 102 PHE A CA 1
ATOM 771 C C . PHE A 1 102 ? -12.055 -2.608 4.075 1.00 94.50 102 PHE A C 1
ATOM 773 O O . PHE A 1 102 ? -11.363 -3.623 4.008 1.00 94.50 102 PHE A O 1
ATOM 780 N N . ARG A 1 103 ? -12.603 -2.208 5.229 1.00 92.12 103 ARG A N 1
ATOM 781 C CA . ARG A 1 103 ? -12.362 -2.905 6.499 1.00 92.12 103 ARG A CA 1
ATOM 782 C C . ARG A 1 103 ? -12.859 -4.347 6.422 1.00 92.12 103 ARG A C 1
ATOM 784 O O . ARG A 1 103 ? -14.028 -4.605 6.148 1.00 92.12 103 ARG A O 1
ATOM 791 N N . GLY A 1 104 ? -11.952 -5.291 6.662 1.00 93.00 104 GLY A N 1
ATOM 792 C CA . GLY A 1 104 ? -12.234 -6.722 6.613 1.00 93.00 104 GLY A CA 1
ATOM 793 C C . GLY A 1 104 ? -12.435 -7.290 5.206 1.00 93.00 104 GLY A C 1
ATOM 794 O O . GLY A 1 104 ? -12.812 -8.455 5.090 1.00 93.00 104 GLY A O 1
ATOM 795 N N . LYS A 1 105 ? -12.193 -6.512 4.144 1.00 96.06 105 LYS A N 1
ATOM 796 C CA . LYS A 1 105 ? -12.261 -7.004 2.764 1.00 96.06 105 LYS A CA 1
ATOM 797 C C . LYS A 1 105 ? -10.979 -7.720 2.379 1.00 96.06 105 LYS A C 1
ATOM 799 O O . LYS A 1 105 ? -9.888 -7.221 2.654 1.00 96.06 105 LYS A O 1
ATOM 8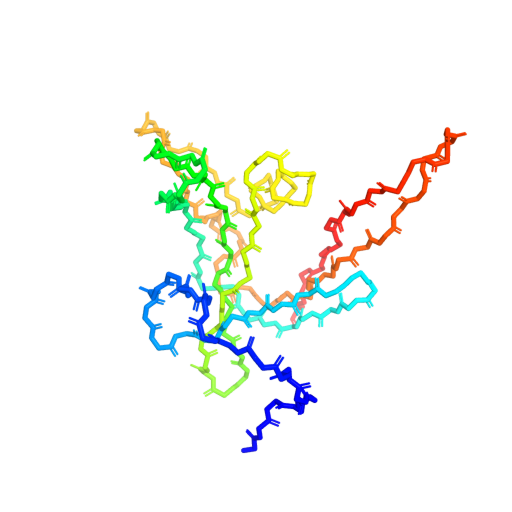04 N N . LYS A 1 106 ? -11.117 -8.859 1.699 1.00 96.00 106 LYS A N 1
ATOM 805 C CA . LYS A 1 106 ? -9.994 -9.532 1.048 1.00 96.00 106 LYS A CA 1
ATOM 806 C C . LYS A 1 106 ? -9.645 -8.763 -0.222 1.00 96.00 106 LYS A C 1
ATOM 808 O O . LYS A 1 106 ? -10.526 -8.386 -0.991 1.00 96.00 106 LYS A O 1
ATOM 813 N N . VAL A 1 107 ? -8.366 -8.473 -0.410 1.00 94.00 107 VAL A N 1
ATOM 814 C CA . VAL A 1 107 ? -7.867 -7.708 -1.551 1.00 94.00 107 VAL A CA 1
ATOM 815 C C . VAL A 1 107 ? -6.644 -8.381 -2.144 1.00 94.00 107 VAL A C 1
ATOM 817 O O . VAL A 1 107 ? -5.876 -9.032 -1.438 1.00 94.00 107 VAL A O 1
ATOM 820 N N . ARG A 1 108 ? -6.448 -8.172 -3.441 1.00 93.12 108 ARG A N 1
ATOM 821 C CA . ARG A 1 108 ? -5.172 -8.370 -4.125 1.00 93.12 108 ARG A CA 1
ATOM 822 C C . ARG A 1 108 ? -4.565 -6.996 -4.371 1.00 93.12 108 ARG A C 1
ATOM 824 O O . ARG A 1 108 ? -5.227 -6.149 -4.966 1.00 93.12 108 ARG A O 1
ATOM 831 N N . LEU A 1 109 ? -3.334 -6.768 -3.926 1.00 93.19 109 LEU A N 1
ATOM 832 C CA . LEU A 1 109 ? -2.578 -5.533 -4.146 1.00 93.19 109 LEU A CA 1
ATOM 833 C C . LEU A 1 109 ? -1.332 -5.844 -4.964 1.00 93.19 109 LEU A C 1
ATOM 835 O O . LEU A 1 109 ? -0.603 -6.767 -4.630 1.00 93.19 109 LEU A O 1
ATOM 839 N N . ALA A 1 110 ? -1.057 -5.052 -5.993 1.00 91.75 110 ALA A N 1
ATOM 840 C CA . ALA A 1 110 ? 0.103 -5.224 -6.857 1.00 91.75 110 ALA A CA 1
ATOM 841 C C . ALA A 1 110 ? 0.862 -3.910 -7.036 1.00 91.75 110 ALA A C 1
ATOM 843 O O . ALA A 1 110 ? 0.267 -2.828 -7.115 1.00 91.75 110 ALA A O 1
ATOM 844 N N . LYS A 1 111 ? 2.187 -4.000 -7.168 1.00 89.56 111 LYS A N 1
ATOM 845 C CA . LYS A 1 111 ? 3.026 -2.861 -7.547 1.00 89.56 111 LYS A CA 1
ATOM 846 C C . LYS A 1 111 ? 3.358 -2.951 -9.025 1.00 89.56 111 LYS A C 1
ATOM 848 O O . LYS A 1 111 ? 4.132 -3.790 -9.457 1.00 89.56 111 LYS A O 1
ATOM 853 N N . ILE A 1 112 ? 2.776 -2.062 -9.815 1.00 90.62 112 ILE A N 1
ATOM 854 C CA . ILE A 1 112 ? 2.875 -2.094 -11.273 1.00 90.62 112 ILE A CA 1
ATOM 855 C C . ILE A 1 112 ? 3.923 -1.085 -11.730 1.00 90.62 112 ILE A C 1
ATOM 857 O O . ILE A 1 112 ? 3.799 0.110 -11.446 1.00 90.62 112 ILE A O 1
ATOM 861 N N . GLU A 1 113 ? 4.923 -1.544 -12.477 1.00 91.44 113 GLU A N 1
ATOM 862 C CA . GLU A 1 113 ? 5.832 -0.659 -13.202 1.00 91.44 113 GLU A CA 1
ATOM 863 C C . GLU A 1 113 ? 5.135 -0.072 -14.432 1.00 91.44 113 GLU A C 1
ATOM 865 O O . GLU A 1 113 ? 4.495 -0.779 -15.212 1.00 91.44 113 GLU A O 1
ATOM 870 N N . LYS A 1 114 ? 5.248 1.242 -14.611 1.00 86.69 114 LYS A N 1
ATOM 871 C CA . LYS A 1 114 ? 4.764 1.941 -15.795 1.00 86.69 114 LYS A CA 1
ATOM 872 C C . LYS A 1 114 ? 5.859 2.827 -16.355 1.00 86.69 114 LYS A C 1
ATOM 874 O O . LYS A 1 114 ? 6.587 3.487 -15.618 1.00 86.69 114 LYS A O 1
ATOM 879 N N . ILE A 1 115 ? 5.914 2.889 -17.679 1.00 89.12 115 ILE A N 1
ATOM 880 C CA . ILE A 1 115 ? 6.830 3.755 -18.414 1.00 89.12 115 ILE A CA 1
ATOM 881 C C . ILE A 1 115 ? 6.002 4.885 -19.020 1.00 89.12 115 ILE A C 1
ATOM 883 O O . ILE A 1 115 ? 5.007 4.654 -19.707 1.00 89.12 115 ILE A O 1
ATOM 887 N N . SER A 1 116 ? 6.368 6.127 -18.715 1.00 86.38 116 SER A N 1
ATOM 888 C CA . SER A 1 116 ? 5.703 7.298 -19.283 1.00 86.38 116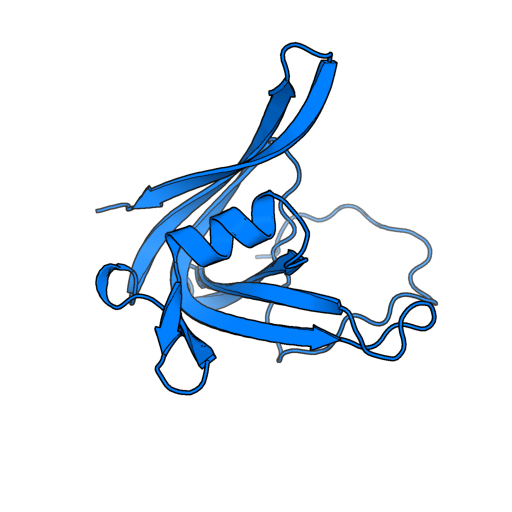 SER A CA 1
ATOM 889 C C . SER A 1 116 ? 6.045 7.452 -20.766 1.00 86.38 116 SER A C 1
ATOM 891 O O . SER A 1 116 ? 7.052 6.933 -21.245 1.00 86.38 116 SER A O 1
ATOM 893 N N . SER A 1 117 ? 5.269 8.256 -21.497 1.00 88.31 117 SER A N 1
ATOM 894 C CA . SER A 1 117 ? 5.582 8.607 -22.893 1.00 88.31 117 SER A CA 1
ATOM 895 C C . SER A 1 117 ? 6.928 9.325 -23.066 1.00 88.31 117 SER A C 1
ATOM 897 O O . SER A 1 117 ? 7.425 9.432 -24.183 1.00 88.31 117 SER A O 1
ATOM 899 N N . LYS A 1 118 ? 7.532 9.802 -21.969 1.00 92.06 118 LYS A N 1
ATOM 900 C CA . LYS A 1 118 ? 8.868 10.414 -21.922 1.00 92.06 118 LYS A CA 1
ATOM 901 C C . LYS A 1 118 ? 9.967 9.434 -21.478 1.00 92.06 118 LYS A C 1
ATOM 903 O O . LYS A 1 118 ? 11.076 9.873 -21.199 1.00 92.06 118 LYS A O 1
ATOM 908 N N . GLY A 1 119 ? 9.664 8.139 -21.356 1.00 89.50 119 GLY A N 1
ATOM 909 C CA . GLY A 1 119 ? 10.618 7.108 -20.932 1.00 89.50 119 GLY A CA 1
ATOM 910 C C . GLY A 1 119 ? 10.920 7.091 -19.430 1.00 89.50 119 GLY A C 1
ATOM 911 O O . GLY A 1 119 ? 11.900 6.484 -19.014 1.00 89.50 119 GLY A O 1
ATOM 912 N N . GLN A 1 120 ? 10.112 7.760 -18.601 1.00 89.88 120 GLN A N 1
ATOM 913 C CA . GLN A 1 120 ? 10.307 7.760 -17.147 1.00 89.88 120 GLN A CA 1
ATOM 914 C C . GLN A 1 120 ? 9.586 6.573 -16.514 1.00 89.88 120 GLN A C 1
ATOM 916 O O . GLN A 1 120 ? 8.390 6.392 -16.750 1.00 89.88 120 GLN A O 1
ATOM 921 N N . VAL A 1 121 ? 10.297 5.814 -15.683 1.00 87.56 121 VAL A N 1
ATOM 922 C CA . VAL A 1 121 ? 9.730 4.711 -14.901 1.00 87.56 121 VAL A CA 1
ATOM 923 C C . VAL A 1 121 ? 9.021 5.264 -13.666 1.00 87.56 121 VAL A C 1
ATOM 925 O O . VAL A 1 121 ? 9.564 6.103 -12.947 1.00 87.56 121 VAL A O 1
ATOM 928 N N . TYR A 1 122 ? 7.801 4.801 -13.412 1.00 87.38 122 TYR A N 1
ATOM 929 C CA . TYR A 1 122 ? 7.066 5.083 -12.185 1.00 87.38 122 TYR A CA 1
ATOM 930 C C . TYR A 1 122 ? 6.259 3.867 -11.736 1.00 87.38 122 TYR A C 1
ATOM 932 O O . TYR A 1 122 ? 5.739 3.104 -12.546 1.00 87.38 122 TYR A O 1
ATOM 940 N N . HIS A 1 123 ? 6.108 3.717 -10.423 1.00 87.50 123 HIS A N 1
ATOM 941 C CA . HIS A 1 123 ? 5.352 2.619 -9.828 1.00 87.50 123 HIS A CA 1
ATOM 942 C C . HIS A 1 123 ? 3.937 3.074 -9.475 1.00 87.50 123 HIS A C 1
ATOM 944 O O . HIS A 1 123 ? 3.742 4.157 -8.917 1.00 87.50 123 HIS A O 1
ATOM 950 N N . SER A 1 124 ? 2.949 2.254 -9.819 1.00 89.19 124 SER A N 1
ATOM 951 C CA . SER A 1 124 ? 1.533 2.464 -9.512 1.00 89.19 124 SER A CA 1
ATOM 952 C C . SER A 1 124 ? 0.991 1.314 -8.675 1.00 89.19 124 SER A C 1
ATOM 954 O O . SER A 1 124 ? 1.504 0.201 -8.738 1.00 89.19 124 SER A O 1
ATOM 956 N N . LEU A 1 125 ? -0.062 1.586 -7.918 1.00 93.19 125 LEU A N 1
ATOM 957 C CA . LEU A 1 125 ? -0.834 0.573 -7.222 1.00 93.19 125 LEU A CA 1
ATOM 958 C C . LEU A 1 125 ? -1.862 -0.028 -8.190 1.00 93.19 125 LEU A C 1
ATOM 960 O O . LEU A 1 125 ? -2.665 0.698 -8.778 1.00 93.19 125 LEU A O 1
ATOM 964 N N . GLY A 1 126 ? -1.844 -1.347 -8.339 1.00 92.06 126 GLY A N 1
ATOM 965 C CA . GLY A 1 126 ? -2.999 -2.123 -8.780 1.00 92.06 126 GLY A CA 1
ATOM 966 C C . GLY A 1 126 ? -3.703 -2.695 -7.557 1.00 92.06 126 GLY A C 1
ATOM 967 O O . GLY A 1 126 ? -3.030 -3.139 -6.630 1.00 92.06 126 GLY A O 1
ATOM 968 N N . TYR A 1 127 ? -5.033 -2.672 -7.527 1.00 94.00 127 TYR A N 1
ATOM 969 C CA . TYR A 1 127 ? -5.777 -3.381 -6.494 1.00 94.00 127 TYR A CA 1
ATOM 970 C C . TYR A 1 127 ? -7.095 -3.939 -7.021 1.00 94.00 127 TYR A C 1
ATOM 972 O O . TYR A 1 127 ? -7.707 -3.370 -7.925 1.00 94.00 127 TYR A O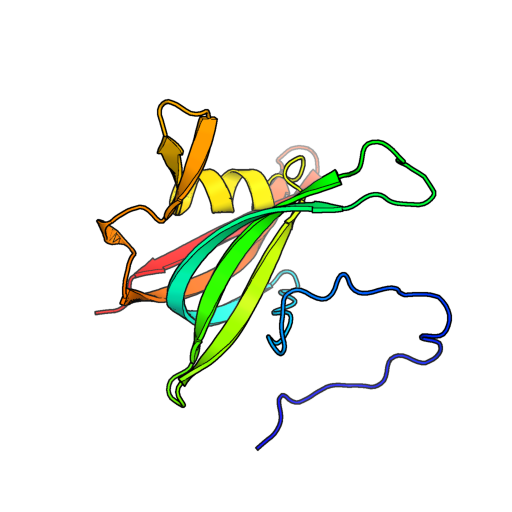 1
ATOM 980 N N . GLU A 1 128 ? -7.522 -5.038 -6.418 1.00 94.75 128 GLU A N 1
ATOM 981 C CA . GLU A 1 128 ? -8.789 -5.714 -6.673 1.00 94.75 128 GLU A CA 1
ATOM 982 C C . GLU A 1 128 ? -9.388 -6.138 -5.329 1.00 94.75 128 GLU A C 1
ATOM 984 O O . GLU A 1 128 ? -8.669 -6.635 -4.460 1.00 94.75 128 GLU A O 1
ATOM 989 N N . VAL A 1 129 ? -10.690 -5.917 -5.143 1.00 94.06 129 VAL A N 1
ATOM 990 C CA . VAL A 1 129 ? -11.430 -6.453 -3.994 1.00 94.06 129 VAL A CA 1
ATOM 991 C C . VAL A 1 129 ? -11.942 -7.830 -4.387 1.00 94.06 129 VAL A C 1
ATOM 993 O O . VAL A 1 129 ? -12.597 -7.959 -5.417 1.00 94.06 129 VAL A O 1
ATOM 996 N N . LEU A 1 130 ? -11.610 -8.837 -3.586 1.00 90.94 130 LEU A N 1
ATOM 997 C CA . LEU A 1 130 ? -11.992 -10.226 -3.809 1.00 90.94 130 LEU A CA 1
ATOM 998 C C . LEU A 1 130 ? -13.278 -10.519 -3.019 1.00 90.94 130 LEU A C 1
ATOM 1000 O O . LEU A 1 130 ? -13.389 -10.100 -1.861 1.00 90.94 130 LEU A O 1
ATOM 1004 N N . ASP A 1 131 ? -14.234 -11.189 -3.667 1.00 78.06 131 ASP A N 1
ATOM 1005 C CA . ASP A 1 131 ? -15.503 -11.635 -3.066 1.00 78.06 131 ASP A CA 1
ATOM 1006 C C . ASP A 1 131 ? -15.319 -12.808 -2.088 1.00 78.06 131 ASP A C 1
ATOM 1008 O O . ASP A 1 131 ? -14.463 -13.688 -2.352 1.00 78.06 131 ASP A O 1
#

Mean predicted aligned error: 8.76 Å

Solvent-accessible surface area (backbone atoms only — not comparable to full-atom values): 7802 Å² total; per-resid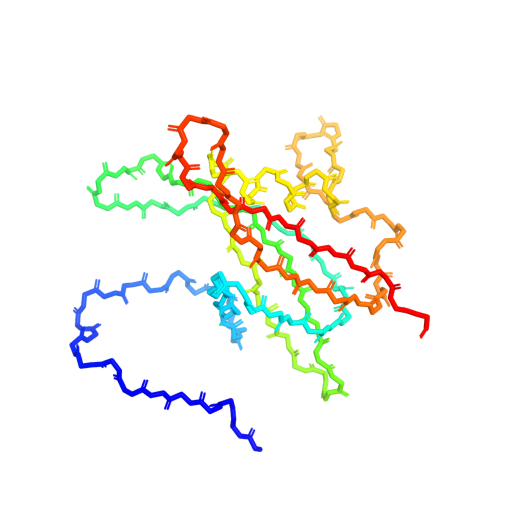ue (Å²): 140,75,86,91,78,82,90,79,84,85,68,94,81,69,83,73,83,82,72,68,100,44,46,77,50,81,70,50,74,77,34,70,51,69,29,28,29,70,46,37,48,68,52,69,48,63,42,100,90,40,74,91,34,51,49,30,31,31,42,31,30,28,43,97,87,68,52,52,29,37,42,65,31,47,51,88,40,64,37,17,44,42,50,41,66,73,46,38,42,75,46,97,86,72,44,60,38,48,35,74,92,47,57,70,34,36,30,40,40,29,31,38,71,42,69,44,101,84,72,47,81,47,53,38,67,45,75,47,82,55,134

Nearest PDB structures (foldseek):
  6h1v-assembly1_A  TM=6.932E-01  e=7.253E-01  Saccharomyces cerevisiae S288C
  6i8a-assembly1_A  TM=7.169E-01  e=1.452E+00  Saccharomyces cerevisiae S288C
  7x2y-assembly1_A  TM=2.405E-01  e=5.899E-02  Comamonas testosteroni KF-1
  7x2y-assembly1_B  TM=2.332E-01  e=1.181E-01  Comamonas testosteroni KF-1
  8b76-assembly2_B  TM=3.424E-01  e=1.054E+00  Saccharomyces cerevisiae